Protein AF-A0A832N0L1-F1 (afdb_monomer_lite)

Foldseek 3Di:
DDDDDDDPDDDDDDDDDDDPDQVRDDDDDDDPDDDPPDDDDDDDDDDDTPDDPVRVLVVVCVVPVHDSVVDDDDDD

Radius of gyration: 19.3 Å; chains: 1; bounding box: 52×34×43 Å

Sequence (76 aa):
MNHIKTYAYSHTPLSFDFKQTVDRFFVEEIPLYAFTGIGNYLILKIQKTDMSTWKLITVLAKATGLQERDIGYAGL

pLDDT: mean 91.83, std 9.03, range [44.59, 98.25]

Structure (mmCIF, N/CA/C/O backbone):
data_AF-A0A832N0L1-F1
#
_entry.id   AF-A0A832N0L1-F1
#
loop_
_atom_site.group_PDB
_atom_site.id
_atom_site.type_symbol
_atom_site.label_atom_id
_atom_site.label_alt_id
_atom_site.label_comp_id
_atom_site.label_asym_id
_atom_site.label_entity_id
_atom_site.label_seq_id
_atom_site.pdbx_PDB_ins_code
_atom_site.Cartn_x
_atom_site.Cartn_y
_atom_site.Cartn_z
_atom_site.occupancy
_atom_site.B_iso_or_equiv
_atom_site.auth_seq_id
_atom_site.auth_comp_id
_atom_site.auth_asym_id
_atom_site.auth_atom_id
_atom_site.pdbx_PDB_model_num
ATOM 1 N N . MET A 1 1 ? 32.576 -11.253 -9.151 1.00 44.59 1 MET A 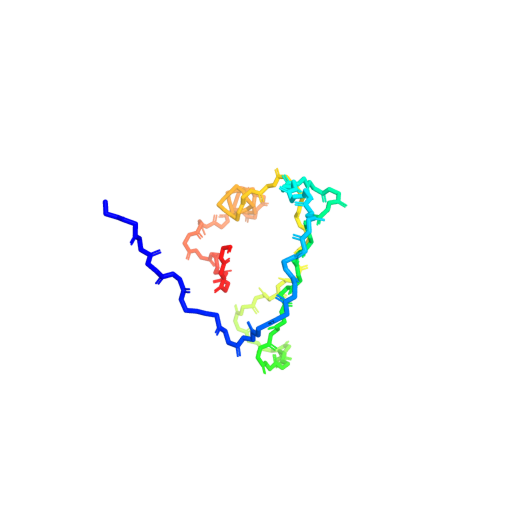N 1
ATOM 2 C CA . MET A 1 1 ? 32.061 -12.605 -9.465 1.00 44.59 1 MET A CA 1
ATOM 3 C C . MET A 1 1 ? 30.818 -12.427 -10.322 1.00 44.59 1 MET A C 1
ATOM 5 O O . MET A 1 1 ? 29.862 -11.841 -9.838 1.00 44.59 1 MET A O 1
ATOM 9 N N . ASN A 1 2 ? 30.848 -12.824 -11.598 1.0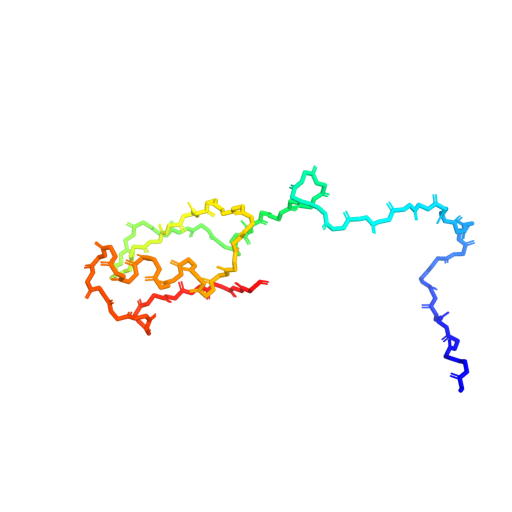0 48.91 2 ASN A N 1
ATOM 10 C CA . ASN A 1 2 ? 29.659 -12.751 -12.452 1.00 48.91 2 ASN A CA 1
ATOM 11 C C . ASN A 1 2 ? 28.702 -13.876 -12.052 1.00 48.91 2 ASN A C 1
ATOM 13 O O . ASN A 1 2 ? 29.015 -15.049 -12.235 1.00 48.91 2 ASN A O 1
ATOM 17 N N . HIS A 1 3 ? 27.554 -13.519 -11.482 1.00 65.06 3 HIS A N 1
ATOM 18 C CA . HIS A 1 3 ? 26.485 -14.472 -11.215 1.00 65.06 3 HIS A CA 1
ATOM 19 C C . HIS A 1 3 ? 25.885 -14.921 -12.553 1.00 65.06 3 HIS A C 1
ATOM 21 O O . HIS A 1 3 ? 25.317 -14.107 -13.283 1.00 65.06 3 HIS A O 1
ATOM 27 N N . ILE A 1 4 ? 26.025 -16.207 -12.884 1.00 79.81 4 ILE A N 1
ATOM 28 C CA . ILE A 1 4 ? 25.308 -16.814 -14.008 1.00 79.81 4 ILE A CA 1
ATOM 29 C C . ILE A 1 4 ? 23.825 -16.800 -13.635 1.00 79.81 4 ILE A C 1
ATOM 31 O O . ILE A 1 4 ? 23.409 -17.464 -12.688 1.00 79.81 4 ILE A O 1
ATOM 35 N N . LYS A 1 5 ? 23.036 -15.984 -14.338 1.00 83.00 5 LYS A N 1
ATOM 36 C CA . LYS A 1 5 ? 21.583 -15.940 -14.171 1.00 83.00 5 LYS A CA 1
ATOM 37 C C . LYS A 1 5 ? 20.975 -17.138 -14.899 1.00 83.00 5 LYS A C 1
ATOM 39 O O . LYS A 1 5 ? 21.167 -17.278 -16.104 1.00 83.00 5 LYS A O 1
ATOM 44 N N . THR A 1 6 ? 20.237 -17.973 -14.177 1.00 89.62 6 THR A N 1
ATOM 45 C CA . THR A 1 6 ? 19.427 -19.042 -14.771 1.00 89.62 6 THR A CA 1
ATOM 46 C C . THR A 1 6 ? 18.075 -18.463 -15.169 1.00 89.62 6 THR A C 1
ATOM 48 O O . THR A 1 6 ? 17.369 -17.908 -14.328 1.00 89.62 6 THR A O 1
ATOM 51 N N . TYR A 1 7 ? 17.716 -18.578 -16.445 1.00 88.62 7 TYR A N 1
ATOM 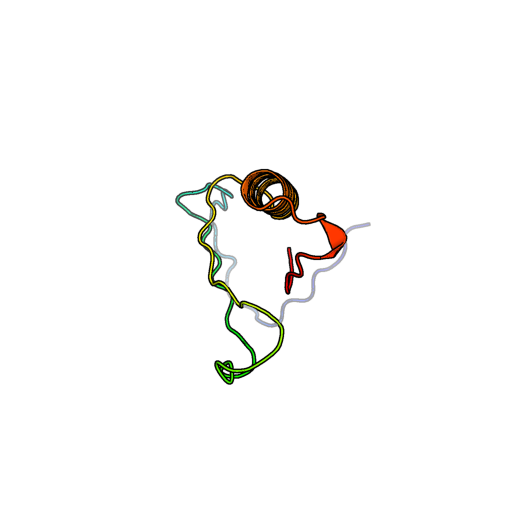52 C CA . TYR A 1 7 ? 16.418 -18.145 -16.964 1.00 88.62 7 TYR A CA 1
ATOM 53 C C . TYR A 1 7 ? 15.524 -19.361 -17.209 1.00 88.62 7 TYR A C 1
ATOM 55 O O . TYR A 1 7 ? 16.010 -20.414 -17.613 1.00 88.62 7 TYR A O 1
ATOM 63 N N . ALA A 1 8 ? 14.216 -19.208 -16.991 1.00 92.38 8 ALA A N 1
ATOM 64 C CA . ALA A 1 8 ? 13.243 -20.276 -17.238 1.00 92.38 8 ALA A CA 1
ATOM 65 C C . ALA A 1 8 ? 13.068 -20.598 -18.737 1.00 92.38 8 ALA A C 1
ATOM 67 O O . ALA A 1 8 ? 12.632 -21.692 -19.081 1.00 92.38 8 ALA A O 1
ATOM 68 N N . TYR A 1 9 ? 13.414 -19.657 -19.624 1.00 90.00 9 TYR A N 1
ATOM 69 C CA . TYR A 1 9 ? 13.202 -19.758 -21.068 1.00 90.00 9 TYR A CA 1
ATOM 70 C C . TYR A 1 9 ? 14.437 -19.289 -21.846 1.00 90.00 9 TYR A C 1
ATOM 72 O O . TYR A 1 9 ? 15.206 -18.458 -21.364 1.00 90.00 9 TYR A O 1
ATOM 80 N N . SER A 1 10 ? 14.594 -19.790 -23.075 1.00 90.75 10 SER A N 1
ATOM 81 C CA . SER A 1 10 ? 15.740 -19.529 -23.961 1.00 90.75 10 SER A CA 1
ATOM 82 C C . SER A 1 10 ? 15.413 -18.597 -25.138 1.00 90.75 10 SER A C 1
ATOM 84 O O . SER A 1 10 ? 15.994 -18.726 -26.214 1.00 90.75 10 SER A O 1
ATOM 86 N N . HIS A 1 11 ? 14.451 -17.687 -24.972 1.00 89.44 11 HIS A N 1
ATOM 87 C CA . HIS A 1 11 ? 14.092 -16.731 -26.019 1.00 89.44 11 HIS A CA 1
ATOM 88 C C . HIS A 1 11 ? 15.142 -15.619 -26.162 1.00 89.44 11 HIS A C 1
ATOM 90 O O . HIS A 1 11 ? 15.899 -15.322 -25.236 1.00 89.44 11 HIS A O 1
ATOM 96 N N . THR A 1 12 ? 15.148 -14.957 -27.320 1.00 91.50 12 THR A N 1
ATOM 97 C CA . THR A 1 12 ? 15.985 -13.778 -27.563 1.00 91.50 12 THR A CA 1
ATOM 98 C C . THR A 1 12 ? 15.681 -12.687 -26.527 1.00 91.50 12 THR A C 1
ATOM 100 O O . THR A 1 12 ? 14.500 -12.416 -26.274 1.00 91.50 12 THR A O 1
ATOM 103 N N . PRO A 1 13 ? 16.699 -12.047 -25.920 1.00 88.38 13 PRO A N 1
ATOM 104 C CA . PRO A 1 13 ? 16.483 -10.941 -24.996 1.00 88.38 13 PRO A CA 1
ATOM 105 C C . PRO A 1 13 ? 15.685 -9.807 -25.642 1.00 88.38 13 PRO A C 1
ATOM 107 O O . PRO A 1 13 ? 15.969 -9.395 -26.767 1.00 88.38 13 PRO A O 1
ATOM 110 N N . LEU A 1 14 ? 14.708 -9.279 -24.908 1.00 89.12 14 LEU A N 1
ATOM 111 C CA . LEU A 1 14 ? 13.994 -8.075 -25.314 1.00 89.12 14 LEU A CA 1
ATOM 112 C C . LEU A 1 14 ? 14.851 -6.855 -24.976 1.00 89.12 14 LEU A C 1
ATOM 114 O O . LEU A 1 14 ? 15.271 -6.687 -23.831 1.00 89.12 14 LEU A O 1
ATOM 118 N N . SER A 1 15 ? 15.086 -5.994 -25.963 1.00 89.62 15 SER A N 1
ATOM 119 C CA . SER A 1 15 ? 15.615 -4.656 -25.712 1.00 89.62 15 SER A CA 1
ATOM 120 C C . SER A 1 15 ? 14.445 -3.752 -25.343 1.00 89.62 15 SER A C 1
ATOM 122 O O . SER A 1 15 ? 13.565 -3.503 -26.165 1.00 89.62 15 SER A O 1
ATOM 124 N N . PHE A 1 16 ? 14.398 -3.310 -24.091 1.00 87.31 16 PHE A N 1
ATOM 125 C CA . PHE A 1 16 ? 13.396 -2.363 -23.622 1.00 87.31 16 PHE A CA 1
ATOM 126 C C . PHE A 1 16 ? 14.015 -1.394 -22.622 1.00 87.31 16 PHE A C 1
ATOM 128 O O . PHE A 1 16 ? 14.919 -1.755 -21.869 1.00 87.31 16 PHE A O 1
ATOM 135 N N . ASP A 1 17 ? 13.506 -0.165 -22.625 1.00 86.31 17 ASP A N 1
ATOM 136 C CA . ASP A 1 17 ? 13.787 0.820 -21.590 1.00 86.31 17 ASP A CA 1
ATOM 137 C C . ASP A 1 17 ? 12.678 0.753 -20.536 1.00 86.31 17 ASP A C 1
ATOM 139 O O . ASP A 1 17 ? 11.490 0.919 -20.843 1.00 86.31 17 ASP A O 1
ATOM 143 N N . PHE A 1 18 ? 13.059 0.471 -19.292 1.00 85.00 18 PHE A N 1
ATOM 144 C CA . PHE A 1 18 ? 12.140 0.480 -18.164 1.00 85.00 18 PHE A CA 1
ATOM 145 C C . PHE A 1 18 ? 12.391 1.709 -17.311 1.00 85.00 18 PHE A C 1
ATOM 147 O O . PHE A 1 18 ? 13.373 1.791 -16.574 1.00 85.00 18 PHE A O 1
ATOM 154 N N . LYS A 1 19 ? 11.440 2.639 -17.369 1.00 87.06 19 LYS A N 1
ATOM 155 C CA . LYS A 1 19 ? 11.434 3.830 -16.531 1.00 87.06 19 LYS A CA 1
ATOM 156 C C . LYS A 1 19 ? 10.276 3.751 -15.548 1.00 87.06 19 LYS A C 1
ATOM 158 O O . LYS A 1 19 ? 9.116 3.719 -15.957 1.00 87.06 19 LYS A O 1
ATOM 163 N N . GLN A 1 20 ? 10.593 3.754 -14.257 1.00 85.06 20 GLN A N 1
ATOM 164 C CA . GLN A 1 20 ? 9.598 3.871 -13.192 1.00 85.06 20 GLN A CA 1
ATOM 165 C C . GLN A 1 20 ? 9.107 5.321 -13.123 1.00 85.06 20 GLN A C 1
ATOM 167 O O . GLN A 1 20 ? 9.646 6.140 -12.385 1.00 85.06 20 GLN A O 1
ATOM 172 N N . THR A 1 21 ? 8.115 5.654 -13.946 1.00 89.88 21 THR A N 1
ATOM 173 C CA . THR A 1 21 ? 7.390 6.929 -13.882 1.00 89.88 21 THR A CA 1
ATOM 174 C C . THR A 1 21 ? 5.940 6.686 -13.503 1.00 89.88 21 THR A C 1
ATOM 176 O O . THR A 1 21 ? 5.398 5.612 -13.766 1.00 89.88 21 THR A O 1
ATOM 179 N N . VAL A 1 22 ? 5.294 7.711 -12.946 1.00 91.38 22 VAL A N 1
ATOM 180 C CA . VAL A 1 22 ? 3.871 7.669 -12.572 1.00 91.38 22 VAL A CA 1
ATOM 181 C C . VAL A 1 22 ? 2.958 7.289 -13.743 1.00 91.38 22 VAL A C 1
ATOM 183 O O . VAL A 1 22 ? 1.975 6.591 -13.541 1.00 91.38 22 VAL A O 1
ATOM 186 N N . ASP A 1 23 ? 3.331 7.656 -14.973 1.00 90.19 23 ASP A N 1
ATOM 187 C CA . ASP A 1 23 ? 2.541 7.363 -16.178 1.00 90.19 23 ASP A CA 1
ATOM 188 C C . ASP A 1 23 ? 2.781 5.964 -16.771 1.00 90.19 23 ASP A C 1
ATOM 190 O O . ASP A 1 23 ? 2.130 5.586 -17.743 1.00 90.19 23 ASP A O 1
ATOM 194 N N . ARG A 1 24 ? 3.766 5.208 -16.265 1.00 91.31 24 ARG A N 1
ATOM 195 C CA . ARG A 1 24 ? 4.178 3.903 -16.829 1.00 91.31 24 ARG A CA 1
ATOM 196 C C . ARG A 1 24 ? 4.142 2.762 -15.821 1.00 91.31 24 ARG A C 1
ATOM 198 O O . ARG A 1 24 ? 4.326 1.612 -16.213 1.00 91.31 24 ARG A O 1
ATOM 205 N N . PHE A 1 25 ? 3.932 3.065 -14.544 1.00 91.62 25 PHE A N 1
ATOM 206 C CA . PHE A 1 25 ? 3.932 2.083 -13.473 1.00 91.62 25 PHE A CA 1
ATOM 207 C C . PHE A 1 25 ? 2.659 2.210 -12.641 1.00 91.62 25 PHE A C 1
ATOM 209 O O . PHE A 1 25 ? 2.521 3.113 -11.818 1.00 91.62 25 PHE A O 1
ATOM 216 N N . PHE A 1 26 ? 1.741 1.274 -12.862 1.00 93.19 26 PHE A N 1
ATOM 217 C CA . PHE A 1 26 ? 0.462 1.200 -12.170 1.00 93.19 26 PHE A CA 1
ATOM 218 C C . PHE A 1 26 ? 0.385 -0.116 -11.411 1.00 93.19 26 PHE A C 1
ATOM 220 O O . PHE A 1 26 ? 0.736 -1.169 -11.944 1.00 93.19 26 PHE A O 1
ATOM 227 N N . VAL A 1 27 ? -0.083 -0.043 -10.171 1.00 93.75 27 VAL A N 1
ATOM 228 C CA . VAL A 1 27 ? -0.291 -1.207 -9.314 1.00 93.75 27 VAL A CA 1
ATOM 229 C C . VAL A 1 27 ? -1.717 -1.150 -8.796 1.00 93.75 27 VAL A C 1
ATOM 231 O O . VAL A 1 27 ? -2.147 -0.123 -8.272 1.00 93.75 27 VAL A O 1
ATOM 234 N N . GLU A 1 28 ? -2.440 -2.253 -8.955 1.00 95.56 28 GLU A N 1
ATOM 235 C CA . GLU A 1 28 ? -3.756 -2.456 -8.365 1.00 95.56 28 GLU A CA 1
ATOM 236 C C . GLU A 1 28 ? -3.684 -3.621 -7.379 1.00 95.56 28 GLU A C 1
ATOM 238 O O . GLU A 1 28 ? -3.281 -4.729 -7.733 1.00 95.56 28 GLU A O 1
ATOM 243 N N . GLU A 1 29 ? -4.070 -3.366 -6.132 1.00 94.69 29 GLU A N 1
ATOM 244 C CA . GLU A 1 29 ? -4.184 -4.413 -5.122 1.00 94.69 29 GLU A CA 1
ATOM 245 C C . GLU A 1 29 ? -5.427 -5.2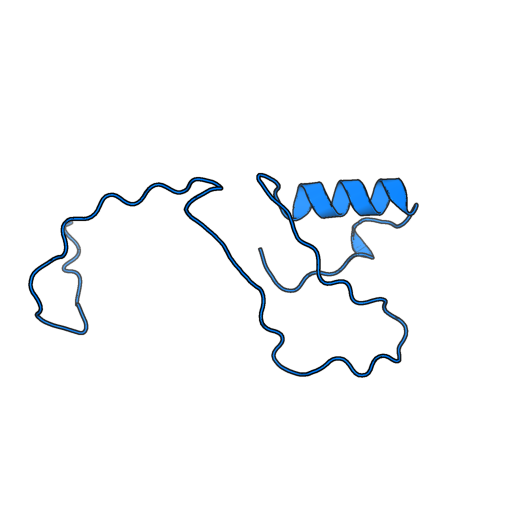72 -5.386 1.00 94.69 29 GLU A C 1
ATOM 247 O O . GLU A 1 29 ? -6.542 -4.757 -5.527 1.00 94.69 29 GLU A O 1
ATOM 252 N N . ILE A 1 30 ? -5.230 -6.593 -5.417 1.00 93.81 30 ILE A N 1
ATOM 253 C CA . ILE A 1 30 ? -6.294 -7.589 -5.558 1.00 93.81 30 ILE A CA 1
ATOM 254 C C . ILE A 1 30 ? -6.448 -8.309 -4.211 1.00 93.81 30 ILE A C 1
ATOM 256 O O . ILE A 1 30 ? -5.540 -9.043 -3.812 1.00 93.81 30 ILE A O 1
ATOM 260 N N . PRO A 1 31 ? -7.569 -8.121 -3.489 1.00 93.19 31 PRO A N 1
ATOM 261 C CA . PRO A 1 31 ? -7.834 -8.848 -2.252 1.00 93.19 31 PRO A CA 1
ATOM 262 C C . PRO A 1 31 ? -7.915 -10.360 -2.488 1.00 93.19 31 PRO A C 1
ATOM 264 O O . PRO A 1 31 ? -8.446 -10.806 -3.503 1.00 93.19 31 PRO A O 1
ATOM 267 N N . LEU A 1 32 ? -7.465 -11.156 -1.512 1.00 94.06 32 LEU A N 1
ATOM 268 C CA . LEU A 1 32 ? -7.577 -12.621 -1.572 1.00 94.06 32 LEU A CA 1
ATOM 269 C C . LEU A 1 32 ? -9.043 -13.100 -1.550 1.00 94.06 32 LEU A C 1
ATOM 271 O O . LEU A 1 32 ? -9.359 -14.162 -2.081 1.00 94.06 32 LEU A O 1
ATOM 275 N N . TYR A 1 33 ? -9.934 -12.326 -0.928 1.00 93.69 33 TYR A N 1
ATOM 276 C CA . TYR A 1 33 ? -11.362 -12.611 -0.808 1.00 93.69 33 TYR A CA 1
ATOM 277 C C . TYR A 1 33 ? -12.177 -11.316 -0.728 1.00 93.69 33 TYR A C 1
ATOM 279 O O . TYR A 1 33 ? -11.655 -10.247 -0.408 1.00 93.69 33 TYR A O 1
ATOM 287 N N . ALA A 1 34 ? -13.477 -11.420 -1.009 1.00 94.69 34 ALA A N 1
ATOM 288 C CA . ALA A 1 34 ? -14.406 -10.303 -0.885 1.00 94.69 34 ALA A CA 1
ATOM 289 C C . ALA A 1 34 ? -14.597 -9.891 0.584 1.00 94.69 34 ALA A C 1
ATOM 291 O O . ALA A 1 34 ? -14.672 -10.735 1.479 1.00 94.69 34 ALA A O 1
ATOM 292 N N . PHE A 1 35 ? -14.713 -8.586 0.833 1.00 94.19 35 PHE A N 1
ATOM 293 C CA . PHE A 1 35 ? -14.997 -8.072 2.170 1.00 94.19 35 PHE A CA 1
ATOM 294 C C . PHE A 1 35 ? -16.450 -8.349 2.564 1.00 94.19 35 PHE A C 1
ATOM 296 O O . PHE A 1 35 ? -17.364 -8.191 1.759 1.00 94.19 35 PHE A O 1
ATOM 303 N N . THR A 1 36 ? -16.668 -8.713 3.827 1.00 95.25 36 THR A N 1
ATOM 304 C CA . THR A 1 36 ? -17.997 -9.025 4.383 1.00 95.25 36 THR A CA 1
ATOM 305 C C . THR A 1 36 ? -18.915 -7.806 4.484 1.00 95.25 36 THR A C 1
ATOM 307 O O . THR A 1 36 ? -20.120 -7.962 4.647 1.00 95.25 36 THR A O 1
ATOM 310 N N . GLY A 1 37 ? -18.353 -6.592 4.446 1.00 94.50 37 GLY A N 1
ATOM 311 C CA . GLY A 1 37 ? -19.082 -5.336 4.646 1.00 94.50 37 GLY A CA 1
ATOM 312 C C . GLY A 1 37 ? -19.528 -5.077 6.091 1.00 94.50 37 GLY A C 1
ATOM 313 O O . GLY A 1 37 ? -20.143 -4.050 6.356 1.00 94.50 37 GLY A O 1
ATOM 314 N N . ILE A 1 38 ? -19.218 -5.981 7.028 1.00 96.06 38 ILE A N 1
ATOM 315 C CA . ILE A 1 38 ? -19.614 -5.895 8.438 1.00 96.06 38 ILE A CA 1
ATOM 316 C C . ILE A 1 38 ? -18.390 -6.184 9.308 1.00 96.06 38 ILE A C 1
ATOM 318 O O . ILE A 1 38 ? -17.683 -7.168 9.080 1.00 96.06 38 ILE A O 1
ATOM 322 N N . GLY A 1 39 ? -18.160 -5.351 10.322 1.00 95.50 39 GLY A N 1
ATOM 323 C CA . GLY A 1 39 ? -17.087 -5.534 11.293 1.00 95.50 39 GLY A CA 1
ATOM 324 C C . GLY A 1 39 ? -16.710 -4.236 11.998 1.00 95.50 39 GLY A C 1
ATOM 325 O O . GLY A 1 39 ? -17.372 -3.213 11.846 1.00 95.50 39 GLY A O 1
ATOM 326 N N . ASN A 1 40 ? -15.614 -4.288 12.753 1.00 95.75 40 ASN A N 1
ATOM 327 C CA . ASN A 1 40 ? -15.103 -3.148 13.522 1.00 95.75 40 ASN A CA 1
ATOM 328 C C . ASN A 1 40 ? -14.203 -2.209 12.700 1.00 95.75 40 ASN A C 1
ATOM 330 O O . ASN A 1 40 ? -13.784 -1.171 13.202 1.00 95.75 40 ASN A O 1
ATOM 334 N N . TYR A 1 41 ? -13.876 -2.586 11.461 1.00 95.00 41 TYR A N 1
ATOM 335 C CA . TYR A 1 41 ? -12.931 -1.868 10.614 1.00 95.00 41 TYR A CA 1
ATOM 336 C C . TYR A 1 41 ? -13.611 -1.365 9.346 1.00 95.00 41 TYR A C 1
ATOM 338 O O . TYR A 1 41 ? -14.335 -2.105 8.679 1.00 95.00 41 TYR A O 1
ATOM 346 N N . LEU A 1 42 ? -13.318 -0.115 8.991 1.00 94.88 42 LEU A N 1
ATOM 347 C CA . LEU A 1 42 ? -13.647 0.449 7.689 1.00 94.88 42 LEU A CA 1
ATOM 348 C C . LEU A 1 42 ? -12.533 0.095 6.702 1.00 94.88 42 LEU A C 1
ATOM 350 O O . LEU A 1 42 ? -11.384 0.486 6.892 1.00 94.88 42 LEU A O 1
ATOM 354 N N . ILE A 1 43 ? -12.881 -0.625 5.639 1.00 95.31 43 ILE A N 1
ATOM 355 C CA . ILE A 1 43 ? -11.940 -0.998 4.583 1.00 95.31 43 ILE A CA 1
ATOM 356 C C . ILE A 1 43 ? -12.126 -0.048 3.403 1.00 95.31 43 ILE A C 1
ATOM 358 O O . ILE A 1 43 ? -13.234 0.093 2.885 1.00 95.31 43 ILE A O 1
ATOM 362 N N . LEU A 1 44 ? -11.041 0.596 2.973 1.00 94.44 44 LEU A N 1
ATOM 363 C CA . LEU A 1 44 ? -11.046 1.572 1.885 1.00 94.44 44 LEU A CA 1
ATOM 364 C C . LEU A 1 44 ? -10.099 1.128 0.772 1.00 94.44 44 LEU A C 1
ATOM 366 O O . LEU A 1 44 ? -8.939 0.815 1.029 1.00 94.44 44 LEU A O 1
ATOM 370 N N . LYS A 1 45 ? -10.577 1.166 -0.475 1.00 95.31 45 LYS A N 1
ATOM 371 C CA . LYS A 1 45 ? -9.711 1.088 -1.656 1.00 95.31 45 LYS A CA 1
ATOM 372 C C . LYS A 1 45 ? -9.285 2.507 -2.019 1.00 95.31 45 LYS A C 1
ATOM 374 O O . LYS A 1 45 ? -10.129 3.328 -2.371 1.00 95.31 45 LYS A O 1
ATOM 379 N N . ILE A 1 46 ? -7.994 2.801 -1.900 1.00 96.12 46 ILE A N 1
ATOM 380 C CA . ILE A 1 46 ? -7.446 4.147 -2.100 1.00 96.12 46 ILE A CA 1
ATOM 381 C C . ILE A 1 46 ? -6.570 4.159 -3.349 1.00 96.12 46 ILE A C 1
ATOM 383 O O . ILE A 1 46 ? -5.721 3.291 -3.529 1.00 96.12 46 ILE A O 1
ATOM 387 N N . GLN A 1 47 ? -6.744 5.176 -4.191 1.00 96.25 47 GLN A N 1
ATOM 388 C CA . GLN A 1 47 ? -5.802 5.488 -5.259 1.00 96.25 47 GLN A CA 1
ATOM 389 C C . GLN A 1 47 ? -4.812 6.547 -4.7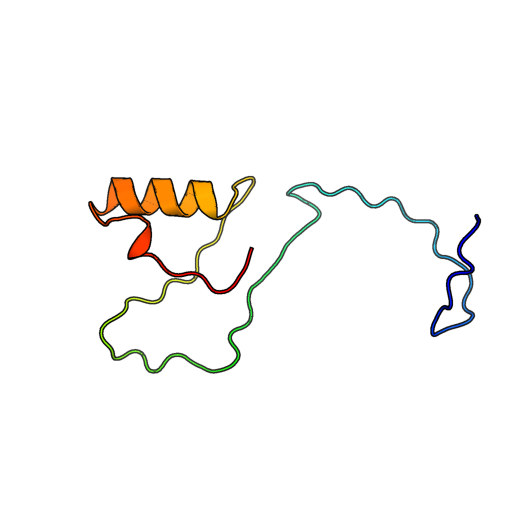66 1.00 96.25 47 GLN A C 1
ATOM 391 O O . GLN A 1 47 ? -5.215 7.585 -4.241 1.00 96.25 47 GLN A O 1
ATOM 396 N N . LYS A 1 48 ? -3.515 6.293 -4.952 1.00 95.12 48 LYS A N 1
ATOM 397 C CA . LYS A 1 48 ? -2.437 7.242 -4.652 1.00 95.12 48 LYS A CA 1
ATOM 398 C C . LYS A 1 48 ? -1.482 7.347 -5.841 1.00 95.12 48 LYS A C 1
ATOM 400 O O . LYS A 1 48 ? -1.144 6.331 -6.441 1.00 95.12 48 LYS A O 1
ATOM 405 N N . THR A 1 49 ? -1.008 8.557 -6.125 1.00 96.06 49 THR A N 1
ATOM 406 C CA . THR A 1 49 ? -0.026 8.844 -7.184 1.00 96.06 49 THR A CA 1
ATOM 407 C C . THR A 1 49 ? 1.106 9.666 -6.587 1.00 96.06 49 THR A C 1
ATOM 409 O O . THR A 1 49 ? 0.842 10.565 -5.791 1.00 96.06 49 THR A O 1
ATOM 412 N N . ASP A 1 50 ? 2.352 9.337 -6.937 1.00 95.00 50 ASP A N 1
ATOM 413 C CA . ASP A 1 50 ? 3.559 10.013 -6.429 1.00 95.00 50 ASP A CA 1
ATOM 414 C C . ASP A 1 50 ? 3.587 10.160 -4.890 1.00 95.00 50 ASP A C 1
ATOM 416 O O . ASP A 1 50 ? 3.919 11.194 -4.305 1.00 95.00 50 ASP A O 1
ATOM 420 N N . MET A 1 51 ? 3.139 9.108 -4.201 1.00 95.19 51 MET A N 1
ATOM 421 C CA . MET A 1 51 ? 2.965 9.112 -2.754 1.00 95.19 51 MET A CA 1
ATOM 422 C C . MET A 1 51 ? 3.299 7.742 -2.163 1.00 95.19 51 MET A C 1
ATOM 424 O O . MET A 1 51 ? 2.784 6.703 -2.596 1.00 95.19 51 MET A O 1
ATOM 428 N N . SER A 1 52 ? 4.152 7.743 -1.137 1.00 95.50 52 SER A N 1
ATOM 429 C CA . SER A 1 52 ? 4.436 6.548 -0.344 1.00 95.50 52 SER A CA 1
ATOM 430 C C . SER A 1 52 ? 3.252 6.190 0.554 1.00 95.50 52 SER A C 1
ATOM 432 O O . SER A 1 52 ? 2.490 7.059 0.982 1.00 95.50 52 SER A O 1
ATOM 434 N N . THR A 1 53 ? 3.122 4.907 0.885 1.00 96.31 53 THR A N 1
ATOM 435 C CA . THR A 1 53 ? 2.085 4.419 1.808 1.00 96.31 53 THR A CA 1
ATOM 436 C C . THR A 1 53 ? 2.201 5.083 3.184 1.00 96.31 53 THR A C 1
ATOM 438 O O . THR A 1 53 ? 1.197 5.511 3.740 1.00 96.31 53 THR A O 1
ATOM 441 N N . TRP A 1 54 ? 3.424 5.308 3.679 1.00 96.44 54 TRP A N 1
ATOM 442 C CA . TRP A 1 54 ? 3.666 6.048 4.924 1.00 96.44 54 TRP A CA 1
ATOM 443 C C . TRP A 1 54 ? 3.113 7.475 4.893 1.00 96.44 54 TRP A C 1
ATOM 445 O O . TRP A 1 54 ? 2.414 7.887 5.813 1.00 96.44 54 TRP A O 1
ATOM 455 N N . LYS A 1 55 ? 3.360 8.221 3.807 1.00 97.31 55 LYS A N 1
ATOM 456 C CA . LYS A 1 55 ? 2.835 9.585 3.662 1.00 97.31 55 LYS A CA 1
ATOM 457 C C . LYS A 1 55 ? 1.305 9.593 3.623 1.00 97.31 55 LYS A C 1
ATOM 459 O O . LYS A 1 55 ? 0.699 10.473 4.230 1.00 97.31 55 LYS A O 1
ATOM 464 N N . LEU A 1 56 ? 0.689 8.618 2.949 1.00 97.50 56 LEU A N 1
ATOM 465 C CA . LEU A 1 56 ? -0.766 8.452 2.939 1.00 97.50 56 LEU A CA 1
ATOM 466 C C . LEU A 1 56 ? -1.313 8.217 4.357 1.00 97.50 56 LEU A C 1
ATOM 468 O O . LEU A 1 56 ? -2.251 8.903 4.758 1.00 97.50 56 LEU A O 1
ATOM 472 N N . ILE A 1 57 ? -0.705 7.315 5.132 1.00 97.62 57 ILE A N 1
ATOM 473 C CA . ILE A 1 57 ? -1.112 7.023 6.517 1.00 97.62 57 ILE A CA 1
ATOM 474 C C . ILE A 1 57 ? -1.042 8.283 7.383 1.00 97.62 57 ILE A C 1
ATOM 476 O O . ILE A 1 57 ? -2.020 8.611 8.052 1.00 97.62 57 ILE A O 1
ATOM 480 N N . THR A 1 58 ? 0.051 9.049 7.308 1.00 97.94 58 THR A N 1
ATOM 481 C CA . THR A 1 58 ? 0.179 10.315 8.047 1.00 97.94 58 THR A CA 1
ATOM 482 C C . THR A 1 58 ? -0.906 11.325 7.665 1.00 97.94 58 THR A C 1
ATOM 484 O O . THR A 1 58 ? -1.430 12.029 8.530 1.00 97.94 58 THR A O 1
ATOM 487 N N . VAL A 1 59 ? -1.262 11.424 6.379 1.00 97.88 59 VAL A N 1
ATOM 488 C CA . VAL A 1 59 ? -2.339 12.318 5.917 1.00 97.88 59 VAL A CA 1
ATOM 489 C C . VAL A 1 59 ? -3.693 11.873 6.472 1.00 97.88 59 VAL A C 1
ATOM 491 O O . VAL A 1 59 ? -4.434 12.706 6.993 1.00 97.88 59 VAL A O 1
ATOM 494 N N . LEU A 1 60 ? -4.001 10.575 6.420 1.00 97.75 60 LEU A N 1
ATOM 495 C CA . LEU A 1 60 ? -5.256 10.023 6.937 1.00 97.75 60 LEU A CA 1
ATOM 496 C C . LEU A 1 60 ? -5.371 10.181 8.456 1.00 97.75 60 LEU A C 1
ATOM 498 O O . LEU A 1 60 ? -6.409 10.627 8.942 1.00 97.75 60 LEU A O 1
ATOM 502 N N . ALA A 1 61 ? -4.308 9.880 9.202 1.00 98.25 61 ALA A N 1
ATOM 503 C CA . ALA A 1 61 ? -4.259 10.049 10.652 1.00 98.25 61 ALA A CA 1
ATOM 504 C C . ALA A 1 61 ? -4.550 11.504 11.050 1.00 98.25 61 ALA A C 1
ATOM 506 O O . ALA A 1 61 ? -5.421 11.767 11.877 1.00 98.25 61 ALA A O 1
ATOM 507 N N . LYS A 1 62 ? -3.907 12.472 10.382 1.00 98.19 62 LYS A N 1
ATOM 508 C CA . LYS A 1 62 ? -4.159 13.903 10.614 1.00 98.19 62 LYS A CA 1
ATOM 509 C C . LYS A 1 62 ? -5.588 14.321 10.279 1.00 98.19 62 LYS A C 1
ATOM 511 O O . LYS A 1 62 ? -6.171 15.100 11.023 1.00 98.19 62 LYS A O 1
ATOM 516 N N . ALA A 1 63 ? -6.142 13.829 9.172 1.00 97.88 63 ALA A N 1
ATOM 517 C CA . ALA A 1 63 ? -7.488 14.192 8.735 1.00 97.88 63 ALA A CA 1
ATOM 518 C C . ALA A 1 63 ? -8.592 13.605 9.631 1.00 97.88 63 ALA A C 1
ATOM 520 O O . ALA A 1 63 ? -9.661 14.196 9.751 1.00 97.88 63 ALA A O 1
ATOM 521 N N . THR A 1 64 ? -8.343 12.449 10.248 1.00 96.94 64 THR A N 1
ATOM 522 C CA . THR A 1 64 ? -9.337 11.707 11.044 1.00 96.94 64 THR A CA 1
ATOM 523 C C . THR A 1 64 ? -9.152 11.855 12.554 1.00 96.94 64 THR A C 1
ATOM 525 O O . THR A 1 64 ? -10.059 11.525 13.312 1.00 96.94 64 THR A O 1
ATOM 528 N N . GLY A 1 65 ? -7.987 12.328 13.009 1.00 97.94 65 GLY A N 1
ATOM 529 C CA . GLY A 1 65 ? -7.608 12.338 14.424 1.00 97.94 65 GLY A CA 1
ATOM 530 C C . GLY A 1 65 ? -7.193 10.965 14.972 1.00 97.94 65 GLY A C 1
ATOM 531 O O . GLY A 1 65 ? -6.932 10.844 16.169 1.00 97.94 65 GLY A O 1
ATOM 532 N N . LEU A 1 66 ? -7.123 9.935 14.120 1.00 97.56 66 LEU A N 1
ATOM 533 C CA . LEU A 1 66 ? -6.656 8.599 14.490 1.00 97.56 66 LEU A CA 1
ATOM 534 C C . LEU A 1 66 ? -5.137 8.576 14.692 1.00 97.56 66 LEU A C 1
ATOM 536 O O . LEU A 1 66 ? -4.398 9.402 14.155 1.00 97.56 66 LEU A O 1
ATOM 540 N N . GLN A 1 67 ? -4.657 7.591 15.447 1.00 98.00 67 GLN A N 1
ATOM 541 C CA . GLN A 1 67 ? -3.226 7.315 15.544 1.00 98.00 67 GLN A CA 1
ATOM 542 C C . GLN A 1 67 ? -2.793 6.482 14.333 1.00 98.00 67 GLN A C 1
ATOM 544 O O . GLN A 1 67 ? -3.521 5.592 13.906 1.00 98.00 67 GLN A O 1
ATOM 549 N N . GLU A 1 68 ? -1.586 6.707 13.805 1.00 97.31 68 GLU A N 1
ATOM 550 C CA . GLU A 1 68 ? -1.095 5.972 12.623 1.00 97.31 68 GLU A CA 1
ATOM 551 C C . GLU A 1 68 ? -1.097 4.446 12.821 1.00 97.31 68 GLU A C 1
ATOM 553 O O . GLU A 1 68 ? -1.408 3.705 11.894 1.00 97.31 68 GLU A O 1
ATOM 558 N N . ARG A 1 69 ? -0.827 3.972 14.047 1.00 96.56 69 ARG A N 1
ATOM 559 C CA . ARG A 1 69 ? -0.867 2.541 14.409 1.00 96.56 69 ARG A CA 1
ATOM 560 C C . ARG A 1 69 ? -2.249 1.890 14.270 1.00 96.56 69 ARG A C 1
ATOM 562 O O . ARG A 1 69 ? -2.322 0.668 14.212 1.00 96.56 69 ARG A O 1
ATOM 569 N N . ASP A 1 70 ? -3.315 2.688 14.246 1.00 97.12 70 ASP A N 1
ATOM 570 C CA . ASP A 1 70 ? -4.693 2.205 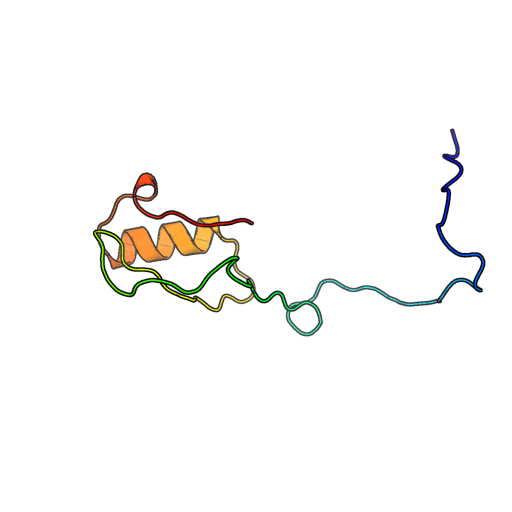14.118 1.00 97.12 70 ASP A CA 1
ATOM 571 C C . ASP A 1 70 ? -5.114 2.084 12.636 1.00 97.12 70 ASP A C 1
ATOM 573 O O . ASP A 1 70 ? -6.204 1.597 12.336 1.00 97.12 70 ASP A O 1
ATOM 577 N N . ILE A 1 71 ? -4.252 2.502 11.695 1.00 97.75 71 ILE A N 1
ATOM 578 C CA . ILE A 1 71 ? -4.484 2.451 10.246 1.00 97.75 71 ILE A CA 1
ATOM 579 C C . ILE A 1 71 ? -3.648 1.315 9.639 1.00 97.75 71 ILE A C 1
ATOM 581 O O . ILE A 1 71 ? -2.452 1.457 9.387 1.00 97.75 71 ILE A O 1
ATOM 585 N N . GLY A 1 72 ? -4.290 0.171 9.393 1.00 95.94 72 GLY A N 1
ATOM 586 C CA . GLY A 1 72 ? -3.663 -0.995 8.761 1.00 95.94 72 GLY A CA 1
ATOM 587 C C . GLY A 1 72 ? -3.609 -0.919 7.228 1.00 95.94 72 GLY A C 1
ATOM 588 O O . GLY A 1 72 ? -4.446 -0.276 6.598 1.00 95.94 72 GLY A O 1
ATOM 589 N N . TYR A 1 73 ? -2.642 -1.619 6.628 1.00 95.56 73 TYR A N 1
ATOM 590 C CA . TYR A 1 73 ? -2.481 -1.785 5.177 1.00 95.56 73 TYR A CA 1
ATOM 591 C C . TYR A 1 73 ? -1.918 -3.178 4.848 1.00 95.56 73 TYR A C 1
ATOM 593 O O . TYR A 1 73 ? -1.307 -3.816 5.704 1.00 95.56 73 TYR A O 1
ATOM 601 N N . ALA A 1 74 ? -2.136 -3.664 3.621 1.00 92.50 74 ALA A N 1
ATOM 602 C CA . ALA A 1 74 ? -1.770 -5.029 3.226 1.00 92.50 74 ALA A CA 1
ATOM 603 C C . ALA A 1 74 ? -0.310 -5.175 2.750 1.00 92.50 74 ALA A C 1
ATOM 605 O O . ALA A 1 74 ? 0.294 -6.228 2.952 1.00 92.50 74 ALA A O 1
ATOM 606 N N . GLY A 1 75 ? 0.262 -4.134 2.132 1.00 89.25 75 GLY A N 1
ATOM 607 C CA . GLY A 1 75 ? 1.624 -4.135 1.587 1.00 89.25 75 GLY A CA 1
ATOM 608 C C . GLY A 1 75 ? 2.110 -2.742 1.160 1.00 89.25 75 GLY A C 1
ATOM 609 O O . GLY A 1 75 ? 1.365 -1.765 1.253 1.00 89.25 75 GLY A O 1
ATOM 610 N N . LEU A 1 76 ? 3.377 -2.649 0.737 1.00 85.69 76 LEU A N 1
ATOM 611 C CA . LEU A 1 76 ? 4.031 -1.410 0.284 1.00 85.69 76 LEU A CA 1
ATOM 612 C C . LEU A 1 76 ? 4.223 -1.377 -1.232 1.00 85.69 76 LEU A C 1
ATOM 614 O O . LEU A 1 76 ? 4.622 -2.425 -1.786 1.00 85.69 76 LEU A O 1
#

Secondary structure (DSSP, 8-state):
-------S--PPPP-------TTT-------SS---S-SSS-------SS--HHHHHHHHHHHH---GGG---S--